Protein AF-A0A7V3BSP8-F1 (afdb_monomer_lite)

pLDDT: mean 84.61, std 11.8, range [42.38, 97.94]

Foldseek 3Di:
DDDPDDDDPVVVVVVCVVCPVVVVLVVLQVVQQVVLAVVLVVVLVCLQPLPPPQFDDPVCCVVVVDRRPHDPDDPQNVQFGWDDPDSNDIDTHRNDADPVRHDPVVQQVDPVHHDDQQDPVNQVVCVVVVHHDDPPGD

Secondary structure (DSSP, 8-state):
----PPPS-HHHHHHHHTTHHHHHHHHHHHHHHHHHHHHHHHHHHHHHH-TTPPPPPHHHHHHHS-SSSS--SHHHHHHEEEEEEETTEEEEEE----TT---HHHHHSSTT-------HHHHHHHHHTT----TT--

Radius of gyration: 26.65 Å; chains: 1; bounding box: 56×33×92 Å

Sequence (138 aa):
MASEGREGDWDKLKGIMEDFDQRLHRNAQKALRRGGEELASDIRSRILDGKGMKTLHGFTIAEKGSTKPLIDDGDLLASVGVRFIEELAVFVGVNRRAEDGTNIAAVHEREDGTRVPVTPQMRAFLHSRGFHLKPETT

Structure (mmCIF, N/CA/C/O backbone):
data_AF-A0A7V3BSP8-F1
#
_entry.id   AF-A0A7V3BSP8-F1
#
loop_
_atom_site.group_PDB
_atom_site.id
_atom_site.type_symbol
_atom_site.label_atom_id
_atom_site.label_alt_id
_atom_site.label_comp_id
_atom_site.label_asym_id
_atom_site.label_entity_id
_atom_site.label_seq_id
_atom_site.pdbx_PDB_ins_code
_atom_site.Cartn_x
_atom_site.Cartn_y
_atom_site.Cartn_z
_atom_site.occupancy
_atom_site.B_iso_or_equiv
_atom_site.auth_seq_id
_atom_site.auth_comp_id
_atom_site.auth_asym_id
_atom_site.auth_atom_id
_atom_site.pdbx_PDB_model_num
ATOM 1 N N . MET A 1 1 ? -16.957 -0.210 64.427 1.00 42.38 1 MET A N 1
ATOM 2 C CA . MET A 1 1 ? -15.933 -0.193 63.365 1.00 42.38 1 MET A CA 1
ATOM 3 C C . MET A 1 1 ? -16.641 0.233 62.097 1.00 42.38 1 MET A C 1
ATOM 5 O O . MET A 1 1 ? -17.288 -0.588 61.464 1.00 42.38 1 MET A O 1
ATOM 9 N N . ALA A 1 2 ? -16.673 1.543 61.849 1.00 44.69 2 ALA A N 1
ATOM 10 C CA . ALA A 1 2 ? -17.293 2.090 60.653 1.00 44.69 2 ALA A CA 1
ATOM 11 C C . ALA A 1 2 ? -16.425 1.670 59.468 1.00 44.69 2 ALA A C 1
ATOM 13 O O . ALA A 1 2 ? -15.243 2.002 59.426 1.00 44.69 2 ALA A O 1
ATOM 14 N N . SER A 1 3 ? -16.984 0.879 58.557 1.00 52.00 3 SER A N 1
ATOM 15 C CA . SER A 1 3 ? -16.401 0.722 57.234 1.00 52.00 3 SER A CA 1
ATOM 16 C C . SER A 1 3 ? -16.342 2.117 56.622 1.00 52.00 3 SER A C 1
ATOM 18 O O . SER A 1 3 ? -17.397 2.718 56.418 1.00 52.00 3 SER A O 1
ATOM 20 N N . GLU A 1 4 ? -15.138 2.637 56.393 1.00 53.44 4 GLU A N 1
ATOM 21 C CA . GLU A 1 4 ? -14.878 3.826 55.580 1.00 53.44 4 GLU A CA 1
ATOM 22 C C . GLU A 1 4 ? -15.438 3.565 54.173 1.00 53.44 4 GLU A C 1
ATOM 24 O O . GLU A 1 4 ? -14.777 3.039 53.277 1.00 53.44 4 GLU A O 1
ATOM 29 N N . GLY A 1 5 ? -16.741 3.798 54.031 1.00 58.19 5 GLY A N 1
ATOM 30 C CA . GLY A 1 5 ? -17.508 3.553 52.826 1.00 58.19 5 GLY A CA 1
ATOM 31 C C . GLY A 1 5 ? -17.194 4.659 51.843 1.00 58.19 5 GLY A C 1
ATOM 32 O O . GLY A 1 5 ? -17.431 5.828 52.126 1.00 58.19 5 GLY A O 1
ATOM 33 N N . ARG A 1 6 ? -16.618 4.288 50.703 1.00 64.25 6 ARG A N 1
ATOM 34 C CA . ARG A 1 6 ? -16.242 5.225 49.646 1.00 64.25 6 ARG A CA 1
ATOM 35 C C . ARG A 1 6 ? -17.467 6.044 49.211 1.00 64.25 6 ARG A C 1
ATOM 37 O O . ARG A 1 6 ? -18.422 5.481 48.674 1.00 64.25 6 ARG A O 1
ATOM 44 N N . GLU A 1 7 ? -17.422 7.355 49.424 1.00 77.94 7 GLU A N 1
ATOM 45 C CA . GLU A 1 7 ? -18.422 8.299 48.919 1.00 77.94 7 GLU A CA 1
ATOM 46 C C . GLU A 1 7 ? -18.389 8.311 47.378 1.00 77.94 7 GLU A C 1
ATOM 48 O O . GLU A 1 7 ? -17.320 8.418 46.774 1.00 77.94 7 GLU A O 1
ATOM 53 N N . GLY A 1 8 ? -19.546 8.146 46.726 1.00 74.31 8 GLY A N 1
ATOM 54 C CA . GLY A 1 8 ? -19.652 8.144 45.263 1.00 74.31 8 GLY A CA 1
ATOM 55 C C . GLY A 1 8 ? -20.978 7.592 44.729 1.00 74.31 8 GLY A C 1
ATOM 56 O O . GLY A 1 8 ? -21.615 6.752 45.360 1.00 74.31 8 GLY A O 1
ATOM 57 N N . ASP A 1 9 ? -21.388 8.061 43.546 1.00 86.69 9 ASP A N 1
ATOM 58 C CA . ASP A 1 9 ? -22.562 7.567 42.809 1.00 86.69 9 ASP A CA 1
ATOM 59 C C . ASP A 1 9 ? -22.184 6.311 41.997 1.00 86.69 9 ASP A C 1
ATOM 61 O O . ASP A 1 9 ? -21.900 6.352 40.794 1.00 86.69 9 ASP A O 1
ATOM 65 N N . TRP A 1 10 ? -22.069 5.185 42.707 1.00 85.75 10 TRP A N 1
ATOM 66 C CA . TRP A 1 10 ? -21.589 3.907 42.169 1.00 85.75 10 TRP A CA 1
ATOM 67 C C . TRP A 1 10 ? -22.539 3.285 41.139 1.00 85.75 10 TRP A C 1
ATOM 69 O O . TRP A 1 10 ? -22.073 2.603 40.225 1.00 85.75 10 TRP A O 1
ATOM 79 N N . ASP A 1 11 ? -23.840 3.563 41.233 1.00 87.12 11 ASP A N 1
ATOM 80 C CA . ASP A 1 11 ? -24.837 3.098 40.264 1.00 87.12 11 ASP A CA 1
ATOM 81 C C . ASP A 1 11 ? -24.667 3.805 38.918 1.00 87.12 11 ASP A C 1
ATOM 83 O O . ASP A 1 11 ? -24.683 3.163 37.864 1.00 87.12 11 ASP A O 1
ATOM 87 N N . LYS A 1 12 ? -24.387 5.113 38.939 1.00 86.19 12 LYS A N 1
ATOM 88 C CA . LYS A 1 12 ? -24.026 5.860 37.733 1.00 86.19 12 LYS A CA 1
ATOM 89 C C . LYS A 1 12 ? -22.730 5.349 37.111 1.00 86.19 12 LYS A C 1
ATOM 91 O O . LYS A 1 12 ? -22.670 5.188 35.893 1.00 86.19 12 LYS A O 1
ATOM 96 N N . LEU A 1 13 ? -21.699 5.075 37.917 1.00 87.12 13 LEU A N 1
ATOM 97 C CA . LEU A 1 13 ? -20.451 4.496 37.409 1.00 87.12 13 LEU A CA 1
ATOM 98 C C . LEU A 1 13 ? -20.704 3.132 36.760 1.00 87.12 13 LEU A C 1
ATOM 100 O O . LEU A 1 13 ? -20.213 2.886 35.662 1.00 87.12 13 LEU A O 1
ATOM 104 N N . LYS A 1 14 ? -21.500 2.273 37.403 1.00 88.19 14 LYS A N 1
ATOM 105 C CA . LYS A 1 14 ? -21.871 0.959 36.873 1.00 88.19 14 LYS A CA 1
ATOM 106 C C . LYS A 1 14 ? -22.609 1.081 35.541 1.00 88.19 14 LYS A C 1
ATOM 108 O O . LYS A 1 14 ? -22.229 0.394 34.603 1.00 88.19 14 LYS A O 1
ATOM 113 N N . GLY A 1 15 ? -23.571 1.998 35.422 1.00 89.31 15 GLY A N 1
ATOM 114 C CA . GLY A 1 15 ? -24.268 2.259 34.157 1.00 89.31 15 GLY A CA 1
ATOM 115 C C . GLY A 1 15 ? -23.358 2.834 33.064 1.00 89.31 15 GLY A C 1
ATOM 116 O O . GLY A 1 15 ? -23.497 2.501 31.892 1.00 89.31 15 GLY A O 1
ATOM 117 N N . ILE A 1 16 ? -22.371 3.665 33.421 1.00 86.31 16 ILE A N 1
ATOM 118 C CA . ILE A 1 16 ? -21.363 4.148 32.462 1.00 86.31 16 ILE A CA 1
ATOM 119 C C . ILE A 1 16 ? -20.419 3.022 32.036 1.00 86.31 16 ILE A C 1
ATOM 121 O O . ILE A 1 16 ? -19.977 3.025 30.890 1.00 86.31 16 ILE A O 1
ATOM 125 N N . MET A 1 17 ? -20.091 2.092 32.929 1.00 90.75 17 MET A N 1
ATOM 126 C CA . MET A 1 17 ? -19.186 0.966 32.672 1.00 90.75 17 MET A CA 1
ATOM 127 C C . MET A 1 17 ? -19.865 -0.231 32.016 1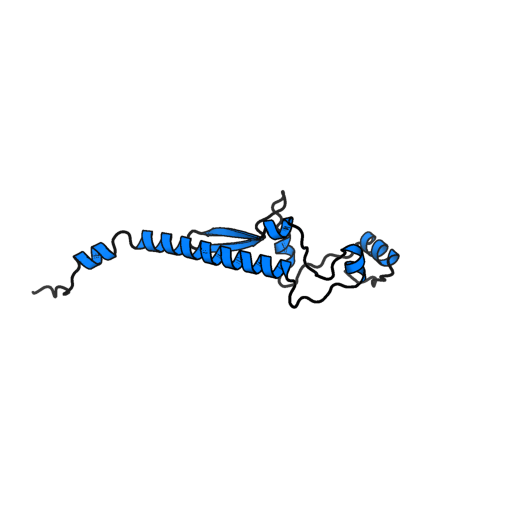.00 90.75 17 MET A C 1
ATOM 129 O O . MET A 1 17 ? -19.186 -1.052 31.402 1.00 90.75 17 MET A O 1
ATOM 133 N N . GLU A 1 18 ? -21.192 -0.290 32.057 1.00 93.00 18 GLU A N 1
ATOM 134 C CA . GLU A 1 18 ? -21.978 -1.289 31.348 1.00 93.00 18 GLU A CA 1
ATOM 135 C C . GLU A 1 18 ? -21.645 -1.259 29.849 1.00 93.00 18 GLU A C 1
ATOM 137 O O . GLU A 1 18 ? -21.627 -0.204 29.204 1.00 93.00 18 GLU A O 1
ATOM 142 N N . ASP A 1 19 ? -21.263 -2.416 29.309 1.00 90.94 19 ASP A N 1
ATOM 143 C CA . ASP A 1 19 ? -20.819 -2.601 27.923 1.00 90.94 19 ASP A CA 1
ATOM 144 C C . ASP A 1 19 ? -19.730 -1.616 27.449 1.00 90.94 19 ASP A C 1
ATOM 146 O O . ASP A 1 19 ? -19.609 -1.333 26.250 1.00 90.94 19 ASP A O 1
ATOM 150 N N . PHE A 1 20 ? -18.941 -1.041 28.365 1.00 92.38 20 PHE A N 1
ATOM 151 C CA . PHE A 1 20 ? -17.883 -0.095 28.007 1.00 92.38 20 PHE A CA 1
ATOM 152 C C . PHE A 1 20 ? -16.868 -0.734 27.060 1.00 92.38 20 PHE A C 1
ATOM 154 O O . PHE A 1 20 ? -16.598 -0.167 26.002 1.00 92.38 20 PHE A O 1
ATOM 161 N N . ASP A 1 21 ? -16.410 -1.948 27.368 1.00 91.62 21 ASP A N 1
ATOM 162 C CA . ASP A 1 21 ? -15.463 -2.685 26.528 1.00 91.62 21 ASP A CA 1
ATOM 163 C C . ASP A 1 21 ? -16.030 -2.916 25.121 1.00 91.62 21 ASP A C 1
ATOM 165 O O . ASP A 1 21 ? -15.399 -2.590 24.118 1.00 91.62 21 ASP A O 1
ATOM 169 N N . GLN A 1 22 ? -17.285 -3.355 25.009 1.00 93.00 22 GLN A N 1
ATOM 170 C CA . GLN A 1 22 ? -17.924 -3.570 23.706 1.00 93.00 22 GLN A CA 1
ATOM 171 C C . GLN A 1 22 ? -18.055 -2.271 22.897 1.00 93.00 22 GLN A C 1
ATOM 173 O O . GLN A 1 22 ? -17.964 -2.279 21.665 1.00 93.00 22 GLN A O 1
ATOM 178 N N . ARG A 1 23 ? -18.305 -1.135 23.563 1.00 94.38 23 ARG A N 1
ATOM 179 C CA . ARG A 1 23 ? -18.345 0.183 22.912 1.00 94.38 23 ARG A CA 1
ATOM 180 C C . ARG A 1 23 ? -16.953 0.629 22.484 1.00 94.38 23 ARG A C 1
ATOM 182 O O . ARG A 1 23 ? -16.813 1.136 21.370 1.00 94.38 23 ARG A O 1
ATOM 189 N N . LEU A 1 24 ? -15.946 0.420 23.328 1.00 93.69 24 LEU A N 1
ATOM 190 C CA . LEU A 1 24 ? -14.555 0.747 23.046 1.00 93.69 24 LEU A CA 1
ATOM 191 C C . LEU A 1 24 ? -14.063 -0.015 21.814 1.00 93.69 24 LEU A C 1
ATOM 193 O O . LEU A 1 24 ? -13.659 0.616 20.840 1.00 93.69 24 LEU A O 1
ATOM 197 N N . HIS A 1 25 ? -14.195 -1.340 21.810 1.00 95.19 25 HIS A N 1
ATOM 198 C CA . HIS A 1 25 ? -13.769 -2.202 20.706 1.00 95.19 25 HIS A CA 1
ATOM 199 C C . HIS A 1 25 ? -14.470 -1.836 19.390 1.00 95.19 25 HIS A C 1
ATOM 201 O O . HIS A 1 25 ? -13.828 -1.629 18.360 1.00 95.19 25 HIS A O 1
ATOM 207 N N . ARG A 1 26 ? -15.791 -1.626 19.428 1.00 94.94 26 ARG A N 1
ATOM 208 C CA . ARG A 1 26 ? -16.576 -1.214 18.254 1.00 94.94 26 ARG A CA 1
ATOM 209 C C . ARG A 1 26 ? -16.142 0.140 17.697 1.00 94.94 26 ARG A C 1
ATOM 211 O O . ARG A 1 26 ? -16.099 0.328 16.480 1.00 94.94 26 ARG A O 1
ATOM 218 N N . ASN A 1 27 ? -15.871 1.110 18.566 1.00 96.62 27 ASN A N 1
ATOM 219 C CA . ASN A 1 27 ? -15.428 2.434 18.140 1.00 96.62 27 ASN A CA 1
ATOM 220 C C . ASN A 1 27 ? -13.992 2.400 17.616 1.00 96.62 27 ASN A C 1
ATOM 222 O O . ASN A 1 27 ? -13.712 3.038 16.602 1.00 96.62 27 ASN A O 1
ATOM 226 N N . ALA A 1 28 ? -13.120 1.609 18.239 1.00 96.62 28 ALA A N 1
ATOM 227 C CA . ALA A 1 28 ? -11.758 1.399 17.778 1.00 96.62 28 ALA A CA 1
ATOM 228 C C . ALA A 1 28 ? -11.737 0.756 16.382 1.00 96.62 28 ALA A C 1
ATOM 230 O O . ALA A 1 28 ? -11.095 1.290 15.484 1.00 96.62 28 ALA A O 1
ATOM 231 N N . GLN A 1 29 ? -12.533 -0.288 16.134 1.00 96.81 29 GLN A N 1
ATOM 232 C CA . GLN A 1 29 ? -12.674 -0.886 14.799 1.00 96.81 29 GLN A CA 1
ATOM 233 C C . GLN A 1 29 ? -13.162 0.118 13.745 1.00 96.81 29 GLN A C 1
ATOM 235 O O . GLN A 1 29 ? -12.636 0.167 12.631 1.00 96.81 29 GLN A O 1
ATOM 240 N N . LYS A 1 30 ? -14.149 0.959 14.084 1.00 96.88 30 LYS A N 1
ATOM 241 C CA . LYS A 1 30 ? -14.628 2.023 13.184 1.00 96.88 30 LYS A CA 1
ATOM 242 C C . LYS A 1 30 ? -13.530 3.039 12.871 1.00 96.88 30 LYS A C 1
ATOM 244 O O . LYS A 1 30 ? -13.405 3.443 11.716 1.00 96.88 30 LYS A O 1
ATOM 249 N N . ALA A 1 31 ? -12.769 3.456 13.882 1.00 97.44 31 ALA A N 1
ATOM 250 C CA . ALA A 1 31 ? -11.667 4.397 13.722 1.00 97.44 31 ALA A CA 1
ATOM 251 C C . ALA A 1 31 ? -10.547 3.798 12.862 1.00 97.44 31 ALA A C 1
ATOM 253 O O . ALA A 1 31 ? -10.124 4.428 11.898 1.00 97.44 31 ALA A O 1
ATOM 254 N N . LEU A 1 32 ? -10.150 2.553 13.140 1.00 97.75 32 LEU A N 1
ATOM 255 C CA . LEU A 1 32 ? -9.136 1.823 12.378 1.00 97.75 32 LEU A CA 1
ATOM 256 C C . LEU A 1 32 ? -9.529 1.655 10.915 1.00 97.75 32 LEU A C 1
ATOM 258 O O . LEU A 1 32 ? -8.703 1.880 10.036 1.00 97.75 32 LEU A O 1
ATOM 262 N N . ARG A 1 33 ? -10.792 1.316 10.631 1.00 96.88 33 ARG A N 1
ATOM 263 C CA . ARG A 1 33 ? -11.258 1.206 9.246 1.00 96.88 33 ARG A CA 1
ATOM 264 C C . ARG A 1 33 ? -11.158 2.541 8.510 1.00 96.88 33 ARG A C 1
ATOM 266 O O . ARG A 1 33 ? -10.638 2.571 7.403 1.00 96.88 33 ARG A O 1
ATOM 273 N N . ARG A 1 34 ? -11.607 3.634 9.135 1.00 97.69 34 ARG A N 1
ATOM 274 C CA . ARG A 1 34 ? -11.545 4.980 8.540 1.00 97.69 34 ARG A CA 1
ATOM 275 C C . ARG A 1 34 ? -10.108 5.428 8.287 1.00 97.69 34 ARG A C 1
ATOM 277 O O . ARG A 1 34 ? -9.793 5.813 7.169 1.00 97.69 34 ARG A O 1
ATOM 284 N N . GLY A 1 35 ? -9.242 5.321 9.295 1.00 97.94 35 GLY A N 1
ATOM 285 C CA . GLY A 1 35 ? -7.829 5.679 9.153 1.00 97.94 35 GLY A CA 1
ATOM 286 C C . GLY A 1 35 ? -7.116 4.798 8.126 1.00 97.94 35 GLY A C 1
ATOM 287 O O . GLY A 1 35 ? -6.318 5.285 7.333 1.00 97.94 35 GLY A O 1
ATOM 288 N N . GLY A 1 36 ? -7.456 3.509 8.071 1.00 97.31 36 GLY A N 1
ATOM 289 C CA . GLY A 1 36 ? -6.945 2.614 7.042 1.00 97.31 36 GLY A CA 1
ATOM 290 C C . GLY A 1 36 ? -7.378 3.021 5.633 1.00 97.31 36 GLY A C 1
ATOM 291 O O . GLY A 1 36 ? -6.566 2.993 4.712 1.00 97.31 36 GLY A O 1
ATOM 292 N N . GLU A 1 37 ? -8.646 3.396 5.445 1.00 97.19 37 GLU A N 1
ATOM 293 C CA . GLU A 1 37 ? -9.182 3.823 4.145 1.00 97.19 37 GLU A CA 1
ATOM 294 C C . GLU A 1 37 ? -8.523 5.120 3.660 1.00 97.19 37 GLU A C 1
ATOM 296 O O . GLU A 1 37 ? -8.192 5.227 2.475 1.00 97.19 37 GLU A O 1
ATOM 301 N N . GLU A 1 38 ? -8.279 6.061 4.575 1.00 97.69 38 GLU A N 1
ATOM 302 C CA . GLU A 1 38 ? -7.544 7.303 4.319 1.00 97.69 38 GLU A CA 1
ATOM 303 C C . GLU A 1 38 ? -6.104 7.010 3.881 1.00 97.69 38 GLU A C 1
ATOM 305 O O . GLU A 1 38 ? -5.704 7.400 2.785 1.00 97.69 38 GLU A O 1
ATOM 310 N N . LEU A 1 39 ? -5.370 6.193 4.642 1.00 96.56 39 LEU A N 1
ATOM 311 C CA . LEU A 1 39 ? -4.009 5.780 4.285 1.00 96.56 39 LEU A CA 1
ATOM 312 C C . LEU A 1 39 ? -3.950 5.037 2.942 1.00 96.56 39 LEU A C 1
ATOM 314 O O . LEU A 1 39 ? -3.049 5.263 2.135 1.00 96.56 39 LEU A O 1
ATOM 318 N N . ALA A 1 40 ? -4.920 4.165 2.657 1.00 95.00 40 ALA A N 1
ATOM 319 C CA . ALA A 1 40 ? -4.998 3.484 1.368 1.00 95.00 40 ALA A CA 1
ATOM 320 C C . ALA A 1 40 ? -5.227 4.485 0.222 1.00 95.00 40 ALA A C 1
ATOM 322 O O . ALA A 1 40 ? -4.696 4.307 -0.877 1.00 95.00 40 ALA A O 1
ATOM 323 N N . SER A 1 41 ? -6.013 5.536 0.469 1.00 94.69 41 SER A N 1
ATOM 324 C CA . SER A 1 41 ? -6.232 6.624 -0.484 1.00 94.69 41 SER A CA 1
ATOM 325 C C . SER A 1 41 ? -4.960 7.428 -0.733 1.00 94.69 41 SER A C 1
ATOM 327 O O . SER A 1 41 ? -4.643 7.710 -1.890 1.00 94.69 41 SER A O 1
ATOM 329 N N . ASP A 1 42 ? -4.196 7.728 0.313 1.00 93.62 42 ASP A N 1
ATOM 330 C CA . ASP A 1 42 ? -2.919 8.431 0.197 1.00 93.62 42 ASP A CA 1
ATOM 331 C C . ASP A 1 42 ? -1.905 7.627 -0.618 1.00 93.62 42 ASP A C 1
ATOM 333 O O . ASP A 1 42 ? -1.278 8.168 -1.531 1.00 93.62 42 ASP A O 1
ATOM 337 N N . ILE A 1 43 ? -1.798 6.316 -0.370 1.00 90.81 43 ILE A N 1
ATOM 338 C CA . ILE A 1 43 ? -0.931 5.425 -1.155 1.00 90.81 43 ILE A CA 1
ATOM 339 C C . ILE A 1 43 ? -1.329 5.461 -2.635 1.00 90.81 43 ILE A C 1
ATOM 341 O O . ILE A 1 43 ? -0.475 5.661 -3.500 1.00 90.81 43 ILE A O 1
ATOM 345 N N . ARG A 1 44 ? -2.623 5.306 -2.949 1.00 90.25 44 ARG A N 1
ATOM 346 C CA . ARG A 1 44 ? -3.105 5.364 -4.340 1.00 90.25 44 ARG A CA 1
ATOM 347 C C . ARG A 1 44 ? -2.825 6.723 -4.978 1.00 90.25 44 ARG A C 1
ATOM 349 O O . ARG A 1 44 ? -2.346 6.775 -6.107 1.00 90.25 44 ARG A O 1
ATOM 356 N N . SER A 1 45 ? -3.055 7.809 -4.247 1.00 90.75 45 SER A N 1
ATOM 357 C CA . SER A 1 45 ? -2.801 9.173 -4.725 1.00 90.75 45 SER A CA 1
ATOM 358 C C . SER A 1 45 ? -1.322 9.381 -5.038 1.00 90.75 45 SER A C 1
ATOM 360 O O . SER A 1 45 ? -0.981 9.926 -6.084 1.00 90.75 45 SER A O 1
ATOM 362 N N . ARG A 1 46 ? -0.435 8.846 -4.195 1.00 88.31 46 ARG A N 1
ATOM 363 C CA . ARG A 1 46 ? 1.015 8.882 -4.390 1.00 88.31 46 ARG A CA 1
ATOM 364 C C . ARG A 1 46 ? 1.481 8.102 -5.618 1.00 88.31 46 ARG A C 1
ATOM 366 O O . ARG A 1 46 ? 2.379 8.543 -6.335 1.00 88.31 46 ARG A O 1
ATOM 373 N N . ILE A 1 47 ? 0.883 6.934 -5.857 1.00 86.69 47 ILE A N 1
ATOM 374 C CA . ILE A 1 47 ? 1.139 6.125 -7.056 1.00 86.69 47 ILE A CA 1
ATOM 375 C C . ILE A 1 47 ? 0.720 6.908 -8.307 1.00 86.69 47 ILE A C 1
ATOM 377 O O . ILE A 1 47 ? 1.462 6.955 -9.290 1.00 86.69 47 ILE A O 1
ATOM 381 N N . LEU A 1 48 ? -0.441 7.565 -8.261 1.00 86.81 48 LEU A N 1
ATOM 382 C CA . LEU A 1 48 ? -0.982 8.350 -9.370 1.00 86.81 48 LEU A CA 1
ATOM 383 C C . LEU A 1 48 ? -0.189 9.639 -9.631 1.00 86.81 48 LEU A C 1
ATOM 385 O O . LEU A 1 48 ? 0.092 9.942 -10.789 1.00 86.81 48 LEU A O 1
ATOM 389 N N . ASP A 1 49 ? 0.226 10.365 -8.593 1.00 86.56 49 ASP A N 1
ATOM 390 C CA . ASP A 1 49 ? 0.906 11.654 -8.750 1.00 86.56 49 ASP A CA 1
ATOM 391 C C . ASP A 1 49 ? 2.400 11.536 -9.090 1.00 86.56 49 ASP A C 1
ATOM 393 O O . ASP A 1 49 ? 2.950 12.409 -9.762 1.00 86.56 49 ASP A O 1
ATOM 397 N N . GLY A 1 50 ? 3.080 10.474 -8.638 1.00 83.50 50 GLY A N 1
ATOM 398 C CA . GLY A 1 50 ? 4.524 10.295 -8.822 1.00 83.50 50 GLY A CA 1
ATOM 399 C C . GLY A 1 50 ? 5.401 11.425 -8.259 1.00 83.50 50 GLY A C 1
ATOM 400 O O . GLY A 1 50 ? 6.588 11.491 -8.575 1.00 83.50 50 GLY A O 1
ATOM 401 N N . LYS A 1 51 ? 4.863 12.318 -7.417 1.00 84.56 51 LYS A N 1
ATOM 402 C CA . LYS A 1 51 ? 5.538 13.513 -6.874 1.00 84.56 51 LYS A CA 1
ATOM 403 C C . LYS A 1 51 ? 6.926 13.179 -6.309 1.00 84.56 51 LYS A C 1
ATOM 405 O O . LYS A 1 51 ? 7.097 12.162 -5.666 1.00 84.56 51 LYS A O 1
ATOM 410 N N . GLY A 1 52 ? 7.968 13.970 -6.530 1.00 85.19 52 GLY A N 1
ATOM 411 C CA . GLY A 1 52 ? 9.291 13.701 -5.928 1.00 85.19 52 GLY A CA 1
ATOM 412 C C . GLY A 1 52 ? 9.985 12.384 -6.336 1.00 85.19 52 GLY A C 1
ATOM 413 O O . GLY A 1 52 ? 11.039 12.073 -5.785 1.00 85.19 52 GLY A O 1
ATOM 414 N N . MET A 1 53 ? 9.440 11.614 -7.284 1.00 86.12 53 MET A N 1
ATOM 415 C CA . MET A 1 53 ? 10.155 10.492 -7.890 1.00 86.12 53 MET A CA 1
ATOM 416 C C . MET A 1 53 ? 11.089 11.006 -8.983 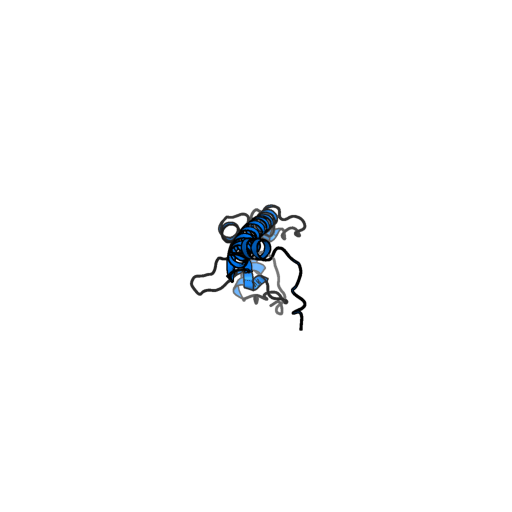1.00 86.12 53 MET A C 1
ATOM 418 O O . MET A 1 53 ? 10.753 11.935 -9.717 1.00 86.12 53 MET A O 1
ATOM 422 N N . LYS A 1 54 ? 12.267 10.389 -9.110 1.00 90.00 54 LYS A N 1
ATOM 423 C CA . LYS A 1 54 ? 13.161 10.681 -10.232 1.00 90.00 54 LYS A CA 1
ATOM 424 C C . LYS A 1 54 ? 12.540 10.159 -11.521 1.00 90.00 54 LYS A C 1
ATOM 426 O O . LYS A 1 54 ? 12.023 9.045 -11.555 1.00 90.00 54 LYS A O 1
ATOM 431 N N . THR A 1 55 ? 12.633 10.961 -12.571 1.00 89.81 55 THR A N 1
ATOM 432 C CA . THR A 1 55 ? 12.203 10.581 -13.915 1.00 89.81 55 THR A CA 1
ATOM 433 C C . THR A 1 55 ? 12.903 9.304 -14.373 1.00 89.81 55 THR A C 1
ATOM 435 O O . THR A 1 55 ? 14.081 9.084 -14.074 1.00 89.81 55 THR A O 1
ATOM 438 N N . LEU A 1 56 ? 12.171 8.469 -15.110 1.00 89.88 56 LEU A N 1
ATOM 439 C CA . LEU A 1 56 ? 12.723 7.272 -15.735 1.00 89.88 56 LEU A CA 1
ATOM 440 C C . LEU A 1 56 ? 13.828 7.607 -16.748 1.00 89.88 56 LEU A C 1
ATOM 442 O O . LEU A 1 56 ? 13.869 8.686 -17.336 1.00 89.88 56 LEU A O 1
ATOM 446 N N . HIS A 1 57 ? 14.723 6.649 -16.985 1.00 89.69 57 HIS A N 1
ATOM 447 C CA . HIS A 1 57 ? 15.704 6.764 -18.060 1.00 89.69 57 HIS A CA 1
ATOM 448 C C . HIS A 1 57 ? 14.998 6.804 -19.428 1.00 89.69 57 HIS A C 1
ATOM 450 O O . HIS A 1 57 ? 14.003 6.107 -19.625 1.00 89.69 57 HIS A O 1
ATOM 456 N N . GLY A 1 58 ? 15.534 7.561 -20.395 1.00 92.44 58 GLY 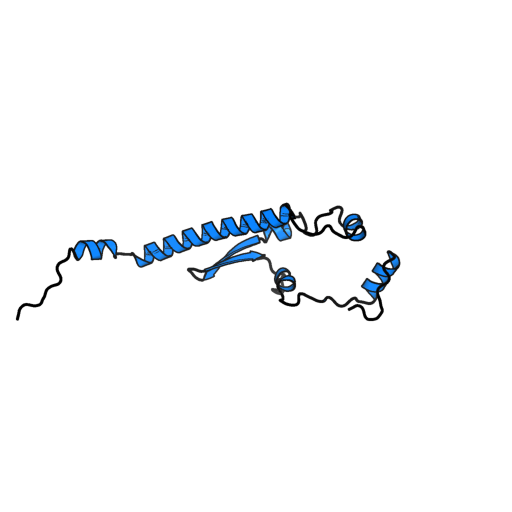A N 1
ATOM 457 C CA . GLY A 1 58 ? 14.900 7.777 -21.706 1.00 92.44 58 GLY A CA 1
ATOM 458 C C . GLY A 1 58 ? 14.529 6.489 -22.452 1.00 92.44 58 GLY A C 1
ATOM 459 O O . GLY A 1 58 ? 13.472 6.420 -23.066 1.00 92.44 58 GLY A O 1
ATOM 460 N N . PHE A 1 59 ? 15.341 5.437 -22.319 1.00 90.31 59 PHE A N 1
ATOM 461 C CA . PHE A 1 59 ? 15.016 4.106 -22.851 1.00 90.31 59 PHE A CA 1
ATOM 462 C C . PHE A 1 59 ? 13.737 3.517 -22.249 1.00 90.31 59 PHE A C 1
ATOM 464 O O . PHE A 1 59 ? 12.860 3.070 -22.978 1.00 90.31 59 PHE A O 1
ATOM 471 N N . THR A 1 60 ? 13.602 3.550 -20.923 1.00 88.69 60 THR A N 1
ATOM 472 C CA . THR A 1 60 ? 12.403 3.047 -20.248 1.00 88.69 60 THR A CA 1
ATOM 473 C C . THR A 1 60 ? 11.187 3.889 -20.608 1.00 88.69 60 THR A C 1
ATOM 475 O O . THR A 1 60 ? 10.110 3.337 -20.774 1.00 88.69 60 THR A O 1
ATOM 478 N N . ILE A 1 61 ? 11.354 5.203 -20.774 1.00 91.50 61 ILE A N 1
ATOM 479 C CA . ILE A 1 61 ? 10.272 6.092 -21.216 1.00 91.50 61 ILE A CA 1
ATOM 480 C C . ILE A 1 61 ? 9.800 5.713 -22.618 1.00 91.50 61 ILE A C 1
ATOM 482 O O . ILE A 1 61 ? 8.597 5.651 -22.842 1.00 91.50 61 ILE A O 1
ATOM 486 N N . ALA A 1 62 ? 10.722 5.438 -23.542 1.00 90.81 62 ALA A N 1
ATOM 487 C CA . ALA A 1 62 ? 10.381 5.051 -24.908 1.00 90.81 62 ALA A CA 1
ATOM 488 C C . ALA A 1 62 ? 9.593 3.730 -24.962 1.00 90.81 62 ALA A C 1
ATOM 490 O O . ALA A 1 62 ? 8.629 3.636 -25.713 1.00 90.81 62 ALA A O 1
ATOM 491 N N . GLU A 1 63 ? 9.959 2.741 -24.139 1.00 87.88 63 GLU A N 1
ATOM 492 C CA . GLU A 1 63 ? 9.244 1.457 -24.075 1.00 87.88 63 GLU A CA 1
ATOM 493 C C . GLU A 1 63 ? 7.915 1.561 -23.311 1.00 87.88 63 GLU A C 1
ATOM 495 O O . GLU A 1 63 ? 6.913 0.978 -23.714 1.00 87.88 63 GLU A O 1
ATOM 500 N N . LYS A 1 64 ? 7.900 2.291 -22.189 1.00 85.62 64 LYS A N 1
ATOM 501 C CA . LYS A 1 64 ? 6.740 2.398 -21.290 1.00 85.62 64 LYS A CA 1
ATOM 502 C C . LYS A 1 64 ? 5.701 3.409 -21.782 1.00 85.62 64 LYS A C 1
ATOM 504 O O . LYS A 1 64 ? 4.535 3.306 -21.424 1.00 85.62 64 LYS A O 1
ATOM 509 N N . GLY A 1 65 ? 6.126 4.435 -22.516 1.00 88.31 65 GLY A N 1
ATOM 510 C CA . GLY A 1 65 ? 5.292 5.579 -22.893 1.00 88.31 65 GLY A CA 1
ATOM 511 C C . GLY A 1 65 ? 5.006 6.565 -21.752 1.00 88.31 65 GLY A C 1
ATOM 512 O O . GLY A 1 65 ? 4.179 7.457 -21.913 1.00 88.31 65 GLY A O 1
ATOM 513 N N . SER A 1 66 ? 5.674 6.437 -20.598 1.00 87.12 66 SER A N 1
ATOM 514 C CA . SER A 1 66 ? 5.470 7.304 -19.428 1.00 87.12 66 SER A CA 1
ATOM 515 C C . SER A 1 66 ? 6.796 7.669 -18.765 1.00 87.12 66 SER A C 1
ATOM 517 O O . SER A 1 66 ? 7.705 6.848 -18.654 1.00 87.12 66 SER A O 1
ATOM 519 N N . THR A 1 67 ? 6.899 8.917 -18.303 1.00 88.81 67 THR A N 1
ATOM 520 C CA . THR A 1 67 ? 8.055 9.451 -17.562 1.00 88.81 67 THR A CA 1
ATOM 521 C C . THR A 1 67 ? 8.060 9.038 -16.092 1.00 88.81 67 THR A C 1
ATOM 523 O O . THR A 1 67 ? 9.112 9.067 -15.444 1.00 88.81 67 THR A O 1
ATOM 526 N N . LYS A 1 68 ? 6.897 8.641 -15.565 1.00 86.00 68 LYS A N 1
ATOM 527 C CA . LYS A 1 68 ? 6.708 8.288 -14.161 1.00 86.00 68 LYS A CA 1
ATOM 528 C C . LYS A 1 68 ? 7.210 6.867 -13.894 1.00 86.00 68 LYS A C 1
ATOM 530 O O . LYS A 1 68 ? 6.879 5.971 -14.668 1.00 86.00 68 LYS A O 1
ATOM 535 N N . PRO A 1 69 ? 7.951 6.607 -12.801 1.00 81.88 69 PRO A N 1
ATOM 536 C CA . PRO A 1 69 ? 8.419 5.255 -12.487 1.00 81.88 69 PRO A CA 1
ATOM 537 C C . PRO A 1 69 ? 7.298 4.249 -12.229 1.00 81.88 69 PRO A C 1
ATOM 539 O O . PRO A 1 69 ? 7.319 3.151 -12.785 1.00 81.88 69 PRO A O 1
ATOM 542 N N . LEU A 1 70 ? 6.287 4.635 -11.453 1.00 78.94 70 LEU A N 1
ATOM 543 C CA . LEU A 1 70 ? 5.170 3.756 -11.116 1.00 78.94 70 LEU A CA 1
ATOM 544 C C . LEU A 1 70 ? 4.162 3.621 -12.260 1.00 78.94 70 LEU A C 1
ATOM 546 O O . LEU A 1 70 ? 4.073 4.489 -13.128 1.00 78.94 70 LEU A O 1
ATOM 550 N N . ILE A 1 71 ? 3.494 2.469 -12.299 1.00 70.31 71 ILE A N 1
ATOM 551 C CA . ILE A 1 71 ? 2.488 2.104 -13.303 1.00 70.31 71 ILE A CA 1
ATOM 552 C C . ILE A 1 71 ? 1.158 2.782 -12.950 1.00 70.31 71 ILE A C 1
ATOM 554 O O . ILE A 1 71 ? 0.816 2.892 -11.772 1.00 70.31 71 ILE A O 1
ATOM 558 N N . ASP A 1 72 ? 0.431 3.216 -13.979 1.00 65.75 72 ASP A N 1
ATOM 559 C CA . ASP A 1 72 ? -0.835 3.960 -13.857 1.00 65.75 72 ASP A CA 1
ATOM 560 C C . ASP A 1 72 ? -2.056 3.034 -13.902 1.00 65.75 72 ASP A C 1
ATOM 562 O O . ASP A 1 72 ? -3.173 3.455 -13.608 1.00 65.75 72 ASP A O 1
ATOM 566 N N . ASP A 1 73 ? -1.827 1.764 -14.241 1.00 63.25 73 ASP A N 1
ATOM 567 C CA . ASP A 1 73 ? -2.861 0.799 -14.583 1.00 63.25 73 ASP A CA 1
ATOM 568 C C . ASP A 1 73 ? -3.263 -0.118 -13.424 1.00 63.25 73 ASP A C 1
ATOM 570 O O . ASP A 1 73 ? -2.498 -0.448 -12.510 1.00 63.25 73 ASP A O 1
ATOM 574 N N . GLY A 1 74 ? -4.532 -0.518 -13.503 1.00 67.38 74 GLY A N 1
ATOM 575 C CA . GLY A 1 74 ? -5.411 -0.788 -12.372 1.00 67.38 74 GLY A CA 1
ATOM 576 C C . GLY A 1 74 ? -5.048 -1.941 -11.447 1.00 67.38 74 GLY A C 1
ATOM 577 O O . GLY A 1 74 ? -5.568 -1.9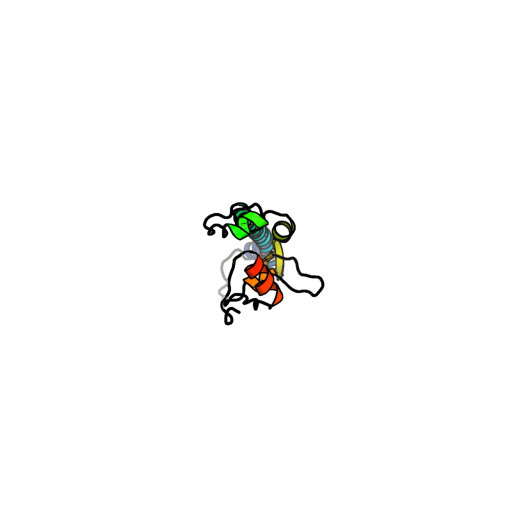62 -10.341 1.00 67.38 74 GLY A O 1
ATOM 578 N N . ASP A 1 75 ? -4.166 -2.867 -11.816 1.00 77.06 75 ASP A N 1
ATOM 579 C CA . ASP A 1 75 ? -3.944 -4.069 -10.999 1.00 77.06 75 ASP A CA 1
ATOM 580 C C . ASP A 1 75 ? -3.213 -3.758 -9.681 1.00 77.06 75 ASP A C 1
ATOM 582 O O . ASP A 1 75 ? -3.617 -4.238 -8.617 1.00 77.06 75 ASP A O 1
ATOM 586 N N . LEU A 1 76 ? -2.190 -2.891 -9.716 1.00 79.75 76 LEU A N 1
ATOM 587 C CA . LEU A 1 76 ? -1.512 -2.428 -8.500 1.00 79.75 76 LEU A CA 1
ATOM 588 C C . LEU A 1 76 ? -2.430 -1.507 -7.690 1.00 79.75 76 LEU A C 1
ATOM 590 O O . LEU A 1 76 ? -2.607 -1.719 -6.493 1.00 79.75 76 LEU A O 1
ATOM 594 N N . LEU A 1 77 ? -3.051 -0.517 -8.332 1.00 84.50 77 LEU A N 1
ATOM 595 C CA . LEU A 1 77 ? -3.935 0.441 -7.659 1.00 84.50 77 LEU A CA 1
ATOM 596 C C . LEU A 1 77 ? -5.136 -0.242 -6.990 1.00 84.50 77 LEU A C 1
ATOM 598 O O . LEU A 1 77 ? -5.459 0.089 -5.849 1.00 84.50 77 LEU A O 1
ATOM 602 N N . ALA A 1 78 ? -5.755 -1.221 -7.655 1.00 84.75 78 ALA A N 1
ATOM 603 C CA . ALA A 1 78 ? -6.871 -2.001 -7.117 1.00 84.75 78 ALA A CA 1
ATOM 604 C C . ALA A 1 78 ? -6.439 -2.955 -5.998 1.00 84.75 78 ALA A C 1
ATOM 606 O O . ALA A 1 78 ? -7.247 -3.309 -5.143 1.00 84.75 78 ALA A O 1
ATOM 607 N N . SER A 1 79 ? -5.167 -3.363 -5.973 1.00 87.25 79 SER A N 1
ATOM 608 C CA . SER A 1 79 ? -4.639 -4.204 -4.898 1.00 87.25 79 SER A CA 1
ATOM 609 C C . SER A 1 79 ? -4.404 -3.450 -3.584 1.00 87.25 79 SER A C 1
ATOM 611 O O . SER A 1 79 ? -4.308 -4.090 -2.533 1.00 87.25 79 SER A O 1
ATOM 613 N N . VAL A 1 80 ? -4.319 -2.112 -3.620 1.00 90.50 80 VAL A N 1
ATOM 614 C CA . VAL A 1 80 ? -4.113 -1.283 -2.426 1.00 90.50 80 VAL A CA 1
ATOM 615 C C . VAL A 1 80 ? -5.412 -1.171 -1.635 1.00 90.50 80 VAL A C 1
ATOM 617 O O . VAL A 1 80 ? -6.379 -0.550 -2.082 1.00 90.50 80 VAL A O 1
ATOM 620 N N . GLY A 1 81 ? -5.420 -1.714 -0.420 1.00 93.00 81 GLY A N 1
ATOM 621 C CA . GLY A 1 81 ? -6.599 -1.696 0.440 1.00 93.00 81 GLY A CA 1
ATOM 622 C C . GLY A 1 81 ? -6.292 -1.952 1.909 1.00 93.00 81 GLY A C 1
ATOM 623 O O . GLY A 1 81 ? -5.134 -2.043 2.317 1.00 93.00 81 GLY A O 1
ATOM 624 N N . VAL A 1 82 ? -7.360 -2.095 2.689 1.00 95.38 82 VAL A N 1
ATOM 625 C CA . VAL A 1 82 ? -7.318 -2.262 4.144 1.00 95.38 82 VAL A CA 1
ATOM 626 C C . VAL A 1 82 ? -7.760 -3.669 4.507 1.00 95.38 82 VAL A C 1
ATOM 628 O O . VAL A 1 82 ? -8.775 -4.151 4.003 1.00 95.38 82 VAL A O 1
ATOM 631 N N . ARG A 1 83 ? -7.036 -4.315 5.419 1.00 93.50 83 ARG A N 1
ATOM 632 C CA . ARG A 1 83 ? -7.401 -5.632 5.944 1.00 93.50 83 ARG A CA 1
ATOM 633 C C . ARG A 1 83 ? -7.125 -5.700 7.437 1.00 93.50 83 ARG A C 1
ATOM 635 O O . ARG A 1 83 ? -6.015 -5.406 7.866 1.00 93.50 83 ARG A O 1
ATOM 642 N N . PHE A 1 84 ? -8.104 -6.136 8.223 1.00 94.12 84 PHE A N 1
ATOM 643 C CA . PHE A 1 84 ? -7.873 -6.456 9.631 1.00 94.12 84 PHE A CA 1
ATOM 644 C C . PHE A 1 84 ? -6.953 -7.675 9.733 1.00 94.12 84 PHE A C 1
ATOM 646 O O . PHE A 1 84 ? -7.185 -8.698 9.083 1.00 94.12 84 PHE A O 1
ATOM 653 N N . ILE A 1 85 ? -5.884 -7.534 10.510 1.00 94.06 85 ILE A N 1
ATOM 654 C CA . ILE A 1 85 ? -4.963 -8.628 10.845 1.00 94.06 85 ILE A CA 1
ATOM 655 C C . ILE A 1 85 ? -5.222 -9.143 12.260 1.00 94.06 85 ILE A C 1
ATOM 657 O O . ILE A 1 85 ? -5.041 -10.326 12.516 1.00 94.06 85 ILE A O 1
ATOM 661 N N . GLU A 1 86 ? -5.734 -8.272 13.126 1.00 93.69 86 GLU A N 1
ATOM 662 C CA . GLU A 1 86 ? -6.250 -8.578 14.455 1.00 93.69 86 GLU A CA 1
ATOM 663 C C . GLU A 1 86 ? -7.481 -7.701 14.706 1.00 93.69 86 GLU A C 1
ATOM 665 O O . GLU A 1 86 ? -7.814 -6.840 13.891 1.00 93.69 86 GLU A O 1
ATOM 670 N N . GLU A 1 87 ? -8.161 -7.879 15.838 1.00 90.88 87 GLU A N 1
ATOM 671 C CA . GLU A 1 87 ? -9.369 -7.111 16.160 1.00 90.88 87 GLU A CA 1
ATOM 672 C C . GLU A 1 87 ? -9.126 -5.592 16.171 1.00 90.88 87 GLU A C 1
ATOM 674 O O . GLU A 1 87 ? -9.954 -4.821 15.679 1.00 90.88 87 GLU A O 1
ATOM 679 N N . LEU A 1 88 ? -7.977 -5.173 16.707 1.00 94.56 88 LEU A N 1
ATOM 680 C CA . LEU A 1 88 ? -7.585 -3.773 16.866 1.00 94.56 88 LEU A CA 1
ATOM 681 C C . LEU A 1 88 ? -6.337 -3.415 16.047 1.00 94.56 88 LEU A C 1
ATOM 683 O O . LEU A 1 88 ? -5.646 -2.447 16.358 1.00 94.56 88 LEU A O 1
ATOM 687 N N . ALA A 1 89 ? -6.065 -4.167 14.977 1.00 95.44 89 ALA A N 1
ATOM 688 C CA . ALA A 1 89 ? -4.956 -3.891 14.073 1.00 95.44 89 ALA A CA 1
ATOM 689 C C . ALA A 1 89 ? -5.357 -4.091 12.608 1.00 95.44 89 ALA A C 1
ATOM 691 O O . ALA A 1 89 ? -5.930 -5.116 12.223 1.00 95.44 89 ALA A O 1
ATOM 692 N N . VAL A 1 90 ? -5.007 -3.114 11.769 1.00 95.81 90 VAL A N 1
ATOM 693 C CA . VAL A 1 90 ? -5.229 -3.152 10.320 1.00 95.81 90 VAL A CA 1
ATOM 694 C C . VAL A 1 90 ? -3.907 -3.064 9.573 1.00 95.81 90 VAL A C 1
ATOM 696 O O . VAL A 1 90 ? -3.024 -2.288 9.923 1.00 95.81 90 VAL A O 1
ATOM 699 N N . PHE A 1 91 ? -3.795 -3.849 8.511 1.00 92.75 91 PHE A N 1
ATOM 700 C CA . PHE A 1 91 ? -2.789 -3.685 7.477 1.00 92.75 91 PHE A CA 1
ATOM 701 C C . PHE A 1 91 ? -3.345 -2.785 6.372 1.00 92.75 91 PHE A C 1
ATOM 703 O O . PHE A 1 91 ? -4.493 -2.955 5.947 1.00 92.75 91 PHE A O 1
ATOM 710 N N . VAL A 1 92 ? -2.515 -1.861 5.891 1.00 94.31 92 VAL A N 1
ATOM 711 C CA . VAL A 1 92 ? -2.832 -0.970 4.774 1.00 94.31 92 VAL A CA 1
ATOM 712 C C . VAL A 1 92 ? -1.716 -1.072 3.746 1.00 94.31 92 VAL A C 1
ATOM 714 O O . VAL A 1 92 ? -0.564 -0.780 4.054 1.00 94.31 92 VAL A O 1
ATOM 717 N N . GLY A 1 93 ? -2.051 -1.491 2.529 1.00 90.25 93 GLY A N 1
ATOM 718 C CA . GLY A 1 93 ? -1.059 -1.688 1.477 1.00 90.25 93 GLY A CA 1
ATOM 719 C C . GLY A 1 93 ? -1.541 -2.632 0.387 1.00 90.25 93 GLY A C 1
ATOM 720 O O . GLY A 1 93 ? -2.744 -2.817 0.193 1.00 90.25 93 GLY A O 1
ATOM 721 N N . VAL A 1 94 ? -0.593 -3.227 -0.335 1.00 87.75 94 VAL A N 1
ATOM 722 C CA . VAL A 1 94 ? -0.866 -4.176 -1.421 1.00 87.75 94 VAL A CA 1
ATOM 723 C C . VAL A 1 94 ? -1.323 -5.514 -0.838 1.00 87.75 94 VAL A C 1
ATOM 725 O O . VAL A 1 94 ? -0.550 -6.230 -0.206 1.00 87.75 94 VAL A O 1
ATOM 728 N N . ASN A 1 95 ? -2.592 -5.862 -1.056 1.00 83.88 95 ASN A N 1
ATOM 729 C CA . ASN A 1 95 ? -3.190 -7.099 -0.542 1.00 83.88 95 ASN A CA 1
ATOM 730 C C . ASN A 1 95 ? -3.099 -8.276 -1.519 1.00 83.88 95 ASN A C 1
ATOM 732 O O . ASN A 1 95 ? -3.316 -9.422 -1.122 1.00 83.88 95 ASN A O 1
ATOM 736 N N . ARG A 1 96 ? -2.814 -8.011 -2.799 1.00 80.19 96 ARG A N 1
ATOM 737 C CA . ARG A 1 96 ? -2.793 -9.051 -3.829 1.00 80.19 96 ARG A CA 1
ATOM 738 C C . ARG A 1 96 ? -1.544 -9.915 -3.700 1.00 80.19 96 ARG A C 1
ATOM 740 O O . ARG A 1 96 ? -0.435 -9.416 -3.533 1.00 80.19 96 ARG A O 1
ATOM 747 N N . ARG A 1 97 ? -1.749 -11.222 -3.826 1.00 77.69 97 ARG A N 1
ATOM 748 C CA . ARG A 1 97 ? -0.702 -12.240 -3.906 1.00 77.69 97 ARG A CA 1
ATOM 749 C C . ARG A 1 97 ? -0.866 -13.013 -5.208 1.00 77.69 97 ARG A C 1
ATOM 751 O O . ARG A 1 97 ? -1.969 -13.063 -5.753 1.00 77.69 97 ARG A O 1
ATOM 758 N N . ALA A 1 98 ? 0.227 -13.574 -5.707 1.00 77.00 98 ALA A N 1
ATOM 759 C CA . ALA A 1 98 ? 0.177 -14.558 -6.780 1.00 77.00 98 ALA A CA 1
ATOM 760 C C . ALA A 1 98 ? -0.506 -15.852 -6.294 1.00 77.00 98 ALA A C 1
ATOM 762 O O . ALA A 1 98 ? -0.721 -16.032 -5.093 1.00 77.00 98 ALA A O 1
ATOM 763 N N . GLU A 1 99 ? -0.863 -16.742 -7.224 1.00 78.94 99 GLU A N 1
ATOM 764 C CA . GLU A 1 99 ? -1.546 -18.013 -6.916 1.00 78.94 99 GLU A CA 1
ATOM 765 C C . GLU A 1 99 ? -0.745 -18.895 -5.946 1.00 78.94 99 GLU A C 1
ATOM 767 O O . GLU A 1 99 ? -1.320 -19.594 -5.118 1.00 78.94 99 GLU A O 1
ATOM 772 N N . ASP A 1 100 ? 0.583 -18.798 -5.993 1.00 82.88 100 ASP A N 1
ATOM 773 C CA . ASP A 1 100 ? 1.511 -19.482 -5.090 1.00 82.88 100 ASP A CA 1
ATOM 774 C C . ASP A 1 100 ? 1.680 -18.785 -3.719 1.00 82.88 100 ASP A C 1
ATOM 776 O O . ASP A 1 100 ? 2.454 -19.234 -2.875 1.00 82.88 100 ASP A O 1
ATOM 780 N N . GLY A 1 101 ? 0.963 -17.681 -3.477 1.00 76.12 101 GLY A N 1
ATOM 781 C CA . GLY A 1 101 ? 1.028 -16.882 -2.252 1.00 76.12 101 GLY A CA 1
ATOM 782 C C . GLY A 1 101 ? 2.117 -15.802 -2.241 1.00 76.12 101 GLY A C 1
ATOM 783 O O . GLY A 1 101 ? 2.201 -15.037 -1.265 1.00 76.12 101 GLY A O 1
ATOM 784 N N . THR A 1 102 ? 2.918 -15.683 -3.306 1.00 75.00 102 THR A N 1
ATOM 785 C CA . THR A 1 102 ? 4.013 -14.709 -3.394 1.00 75.00 102 THR A CA 1
ATOM 786 C C . THR A 1 102 ? 3.472 -13.280 -3.386 1.00 75.00 102 THR A C 1
ATOM 788 O O . THR A 1 102 ? 2.605 -12.908 -4.180 1.00 75.00 102 THR A O 1
ATOM 791 N N . ASN A 1 103 ? 4.003 -12.448 -2.486 1.00 75.62 103 ASN A N 1
ATOM 792 C CA . ASN A 1 103 ? 3.744 -11.011 -2.473 1.00 75.62 103 ASN A CA 1
ATOM 793 C C . ASN A 1 103 ? 4.865 -10.295 -3.232 1.00 75.62 103 ASN A C 1
ATOM 795 O O . ASN A 1 103 ? 5.957 -10.101 -2.701 1.00 75.62 103 ASN A O 1
ATOM 799 N N . ILE A 1 104 ? 4.585 -9.889 -4.469 1.00 68.75 104 ILE A N 1
ATOM 800 C CA . ILE A 1 104 ? 5.559 -9.196 -5.320 1.00 68.75 104 ILE A CA 1
ATOM 801 C C . ILE A 1 104 ? 5.924 -7.822 -4.732 1.00 68.75 104 ILE A C 1
ATOM 803 O O . ILE A 1 104 ? 7.064 -7.391 -4.863 1.00 68.75 104 ILE A O 1
ATOM 807 N N . ALA A 1 105 ? 5.018 -7.154 -4.009 1.00 69.62 105 ALA A N 1
ATOM 808 C CA . ALA A 1 105 ? 5.344 -5.893 -3.338 1.00 69.62 105 ALA A CA 1
ATOM 809 C C . ALA A 1 105 ? 6.370 -6.094 -2.208 1.00 69.62 105 ALA A C 1
ATOM 811 O O . ALA A 1 105 ? 7.295 -5.297 -2.077 1.00 69.62 105 ALA A O 1
ATOM 812 N N . ALA A 1 106 ? 6.300 -7.217 -1.483 1.00 68.19 106 ALA A N 1
ATOM 813 C CA . ALA A 1 106 ? 7.260 -7.548 -0.424 1.00 68.19 106 ALA A CA 1
ATOM 814 C C . ALA A 1 106 ? 8.696 -7.756 -0.946 1.00 68.19 106 ALA A C 1
ATOM 816 O O . ALA A 1 106 ? 9.661 -7.643 -0.193 1.00 68.19 106 ALA A O 1
ATOM 817 N N . VAL A 1 107 ? 8.864 -8.033 -2.243 1.00 65.50 107 VAL A N 1
ATOM 818 C CA . VAL A 1 107 ? 10.179 -8.105 -2.901 1.00 65.50 107 VAL A CA 1
ATOM 819 C C . VAL A 1 107 ? 10.854 -6.724 -2.909 1.00 65.50 107 VAL A C 1
ATOM 821 O O . VAL A 1 107 ? 12.074 -6.629 -2.785 1.00 65.50 107 VAL A O 1
ATOM 824 N N . HIS A 1 108 ? 10.074 -5.646 -2.997 1.00 61.19 108 HIS A N 1
ATOM 825 C CA . HIS A 1 108 ? 10.571 -4.269 -2.961 1.00 61.19 108 HIS A CA 1
ATOM 826 C C . HIS A 1 108 ? 10.714 -3.695 -1.542 1.00 61.19 108 HIS A C 1
ATOM 828 O O . HIS A 1 108 ? 11.396 -2.690 -1.379 1.00 61.19 108 HIS A O 1
ATOM 834 N N . GLU A 1 109 ? 10.113 -4.330 -0.531 1.00 62.06 109 GLU A N 1
ATOM 835 C CA . GLU A 1 109 ? 10.156 -3.903 0.880 1.00 62.06 109 GLU A CA 1
ATOM 836 C C . GLU A 1 109 ? 11.374 -4.441 1.655 1.00 62.06 109 GLU A C 1
ATOM 838 O O . GLU A 1 109 ? 11.535 -4.141 2.837 1.00 62.06 109 GLU A O 1
ATOM 843 N N . ARG A 1 110 ? 12.244 -5.236 1.018 1.00 65.56 110 ARG A N 1
ATOM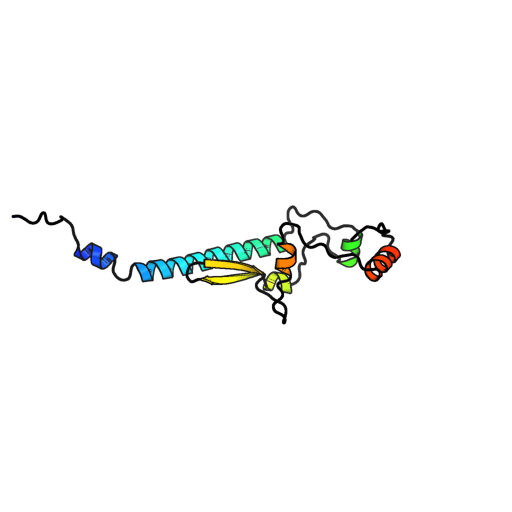 844 C CA . ARG A 1 110 ? 13.483 -5.720 1.648 1.00 65.56 110 ARG A CA 1
ATOM 845 C C . ARG A 1 110 ? 14.420 -4.551 1.958 1.00 65.56 110 ARG A C 1
ATOM 847 O O . ARG A 1 110 ? 14.586 -3.661 1.128 1.00 65.56 110 ARG A O 1
ATOM 854 N N . GLU A 1 111 ? 15.052 -4.581 3.129 1.00 52.31 111 GLU A N 1
ATOM 855 C CA . GLU A 1 111 ? 15.950 -3.525 3.628 1.00 52.31 111 GLU A CA 1
ATOM 856 C C . GLU A 1 111 ? 17.130 -3.247 2.675 1.00 52.31 111 GLU A C 1
ATOM 858 O O . GLU A 1 111 ? 17.548 -2.105 2.497 1.00 52.31 111 GLU A O 1
ATOM 863 N N . ASP A 1 112 ? 17.615 -4.283 1.993 1.00 63.53 112 ASP A N 1
ATOM 864 C CA . ASP A 1 112 ? 18.671 -4.249 0.980 1.00 63.53 112 ASP A CA 1
ATOM 865 C C . ASP A 1 112 ? 18.142 -4.171 -0.468 1.00 63.53 112 ASP A C 1
ATOM 867 O O . ASP A 1 112 ? 18.916 -4.140 -1.433 1.00 63.53 112 ASP A O 1
ATOM 871 N N . GLY A 1 113 ? 16.818 -4.106 -0.626 1.00 64.88 113 GLY A N 1
ATOM 872 C CA . GLY A 1 113 ? 16.119 -4.249 -1.895 1.00 64.88 113 GLY A CA 1
ATOM 873 C C . GLY A 1 113 ? 16.173 -5.678 -2.441 1.00 64.88 113 GLY A C 1
ATOM 874 O O . GLY A 1 113 ? 16.583 -6.628 -1.781 1.00 64.88 113 GLY A O 1
ATOM 875 N N . THR A 1 114 ? 15.751 -5.853 -3.691 1.00 71.06 114 THR A N 1
ATOM 876 C CA . THR A 1 114 ? 15.943 -7.120 -4.406 1.00 71.06 114 THR A CA 1
ATOM 877 C C . THR A 1 114 ? 16.949 -6.929 -5.523 1.00 71.06 114 THR A C 1
ATOM 879 O O . THR A 1 114 ? 16.744 -6.119 -6.427 1.00 71.06 114 THR A O 1
ATOM 882 N N . ARG A 1 115 ? 18.033 -7.707 -5.475 1.00 74.31 115 ARG A N 1
ATOM 883 C CA . ARG A 1 115 ? 18.984 -7.829 -6.580 1.00 74.31 115 ARG A CA 1
ATOM 884 C C . ARG A 1 115 ? 18.502 -8.918 -7.526 1.00 74.31 115 ARG A C 1
ATOM 886 O O . ARG A 1 115 ? 18.439 -10.085 -7.148 1.00 74.31 115 ARG A O 1
ATOM 893 N N . VAL A 1 116 ? 18.152 -8.525 -8.745 1.00 77.44 116 VAL A N 1
ATOM 894 C CA . VAL A 1 116 ? 17.781 -9.458 -9.811 1.00 77.44 116 VAL A CA 1
ATOM 895 C C . VAL A 1 116 ? 19.017 -9.689 -10.678 1.00 77.44 116 VAL A C 1
ATOM 897 O O . VAL A 1 116 ? 19.376 -8.766 -11.405 1.00 77.44 116 VAL A O 1
ATOM 900 N N . PRO A 1 117 ? 19.657 -10.876 -10.618 1.00 82.19 117 PRO A N 1
ATOM 901 C CA . PRO A 1 117 ? 20.864 -11.150 -11.383 1.00 82.19 117 PRO A CA 1
ATOM 902 C C . PRO A 1 117 ? 20.610 -11.004 -12.888 1.00 82.19 117 PRO A C 1
ATOM 904 O O . PRO A 1 117 ? 19.704 -11.639 -13.437 1.00 82.19 117 PRO A O 1
ATOM 907 N N . VAL A 1 118 ? 21.432 -10.210 -13.574 1.00 84.44 118 VAL A N 1
ATOM 908 C CA . VAL A 1 118 ? 21.346 -10.048 -15.031 1.00 84.44 118 VAL A CA 1
ATOM 909 C C . VAL A 1 118 ? 21.690 -11.364 -15.730 1.00 84.44 118 VAL A C 1
ATOM 911 O O . VAL A 1 118 ? 22.848 -11.783 -15.803 1.00 84.44 118 VAL A O 1
ATOM 914 N N . THR A 1 119 ? 20.676 -11.998 -16.315 1.00 89.81 119 THR A N 1
ATOM 915 C CA . THR A 1 119 ? 20.855 -13.223 -17.103 1.00 89.81 119 THR A CA 1
ATOM 916 C C . THR A 1 119 ? 21.569 -12.942 -18.436 1.00 89.81 119 THR A C 1
ATOM 918 O O . THR A 1 119 ? 21.517 -11.816 -18.948 1.00 89.81 119 THR A O 1
ATOM 921 N N . PRO A 1 120 ? 22.189 -13.955 -19.075 1.00 91.44 120 PRO A N 1
ATOM 922 C CA . PRO A 1 120 ? 22.776 -13.797 -20.408 1.00 91.44 120 PRO A CA 1
ATOM 923 C C . PRO A 1 120 ? 21.783 -13.268 -21.454 1.00 91.44 120 PRO A C 1
ATOM 925 O O . PRO A 1 120 ? 22.154 -12.455 -22.297 1.00 91.44 120 PRO A O 1
ATOM 928 N N . GLN A 1 121 ? 20.512 -13.671 -21.367 1.00 91.88 121 GLN A N 1
ATOM 929 C CA . GLN A 1 121 ? 19.457 -13.206 -22.272 1.00 91.88 121 GLN A CA 1
ATOM 930 C C . GLN A 1 121 ? 19.138 -11.721 -22.061 1.00 91.88 121 GLN A C 1
ATOM 932 O O . GLN A 1 121 ? 19.078 -10.966 -23.029 1.00 91.88 121 GLN A O 1
ATOM 937 N N . MET A 1 122 ? 19.008 -11.275 -20.806 1.00 90.38 122 MET A N 1
ATOM 938 C CA . MET A 1 122 ? 18.805 -9.855 -20.485 1.00 90.38 122 MET A CA 1
ATOM 939 C C . MET A 1 122 ? 19.993 -9.009 -20.948 1.00 90.38 122 MET A C 1
ATOM 941 O O . MET A 1 122 ? 19.808 -7.929 -21.505 1.00 90.38 122 MET A O 1
ATOM 945 N N . ARG A 1 123 ? 21.218 -9.521 -20.779 1.00 92.44 123 ARG A N 1
ATOM 946 C CA . ARG A 1 123 ? 22.439 -8.860 -21.252 1.00 92.44 123 ARG A CA 1
ATOM 947 C C . ARG A 1 123 ? 22.461 -8.725 -22.771 1.00 92.44 123 ARG A C 1
ATOM 949 O O . ARG A 1 123 ? 22.747 -7.641 -23.266 1.00 92.44 123 ARG A O 1
ATOM 956 N N . ALA A 1 124 ? 22.138 -9.791 -23.502 1.00 92.75 124 ALA A N 1
ATOM 957 C CA . ALA A 1 124 ? 22.058 -9.758 -24.961 1.00 92.75 124 ALA A CA 1
ATOM 958 C C . ALA A 1 124 ? 20.981 -8.774 -25.448 1.00 92.75 124 ALA A C 1
ATOM 960 O O . ALA A 1 124 ? 21.231 -7.987 -26.361 1.00 92.75 124 ALA A O 1
ATOM 961 N N . PHE A 1 125 ? 19.815 -8.760 -24.796 1.00 92.31 125 PHE A N 1
ATOM 962 C CA . PHE A 1 125 ? 18.749 -7.804 -25.086 1.00 92.31 125 PHE A CA 1
ATOM 963 C C . PHE A 1 125 ? 19.218 -6.357 -24.888 1.00 92.31 125 PHE A C 1
ATOM 965 O O . PHE A 1 125 ? 19.115 -5.544 -25.805 1.00 92.31 125 PHE A O 1
ATOM 972 N N . LEU A 1 126 ? 19.801 -6.039 -23.732 1.00 91.44 126 LEU A N 1
ATOM 973 C CA . LEU A 1 126 ? 20.319 -4.702 -23.437 1.00 91.44 126 LEU A CA 1
ATOM 974 C C . LEU A 1 126 ? 21.435 -4.290 -24.407 1.00 91.44 126 LEU A C 1
ATOM 976 O O . LEU A 1 126 ? 21.407 -3.171 -24.920 1.00 91.44 126 LEU A O 1
ATOM 980 N N . HIS A 1 127 ? 22.337 -5.212 -24.747 1.00 92.75 127 HIS A N 1
ATOM 981 C CA . HIS A 1 127 ? 23.391 -4.990 -25.736 1.00 92.75 127 HIS A CA 1
ATOM 982 C C . HIS A 1 127 ? 22.812 -4.634 -27.113 1.00 92.75 127 HIS A C 1
ATOM 984 O O . HIS A 1 127 ? 23.273 -3.691 -27.751 1.00 92.75 127 HIS A O 1
ATOM 990 N N . SER A 1 128 ? 21.753 -5.324 -27.557 1.00 93.31 128 SER A N 1
ATOM 991 C CA . SER A 1 128 ? 21.066 -5.014 -28.824 1.00 93.31 128 SER A CA 1
ATOM 992 C C . SER A 1 128 ? 20.436 -3.615 -28.853 1.00 93.31 128 SER A C 1
ATOM 994 O O . SER A 1 128 ? 20.253 -3.039 -29.921 1.00 93.31 128 SER A O 1
ATOM 996 N N . ARG A 1 129 ? 20.144 -3.043 -27.678 1.00 90.69 129 ARG A N 1
ATOM 997 C CA . ARG A 1 129 ? 19.612 -1.684 -27.499 1.00 90.69 129 ARG A CA 1
ATOM 998 C C . ARG A 1 129 ? 20.705 -0.648 -27.183 1.00 90.69 129 ARG A C 1
ATOM 1000 O O . ARG A 1 129 ? 20.380 0.485 -26.843 1.00 90.69 129 ARG A O 1
ATOM 1007 N N . GLY A 1 130 ? 21.985 -1.021 -27.289 1.00 91.56 130 GLY A N 1
ATOM 1008 C CA . GLY A 1 130 ? 23.137 -0.137 -27.069 1.00 91.56 130 GLY A CA 1
ATOM 1009 C C . GLY A 1 130 ? 23.620 -0.035 -25.616 1.00 91.56 130 GLY A C 1
ATOM 1010 O O . GLY A 1 130 ? 24.542 0.733 -25.334 1.00 91.56 130 GLY A O 1
ATOM 1011 N N . PHE A 1 131 ? 23.050 -0.810 -24.688 1.00 90.62 131 PHE A N 1
ATOM 1012 C CA . PHE A 1 131 ? 23.469 -0.845 -23.285 1.00 90.62 131 PHE A CA 1
ATOM 1013 C C . PHE A 1 131 ? 24.495 -1.952 -23.042 1.00 90.62 131 PHE A C 1
ATOM 1015 O O . PHE A 1 131 ? 24.175 -3.141 -23.028 1.00 90.62 131 PHE A O 1
ATOM 1022 N N . HIS A 1 132 ? 25.740 -1.550 -22.797 1.00 91.25 132 HIS A N 1
ATOM 1023 C CA . HIS A 1 132 ? 26.861 -2.460 -22.585 1.00 91.25 132 HIS A CA 1
ATOM 1024 C C . HIS A 1 132 ? 27.145 -2.592 -21.087 1.00 91.25 132 HIS A C 1
ATOM 1026 O O . HIS A 1 132 ? 27.774 -1.731 -20.474 1.00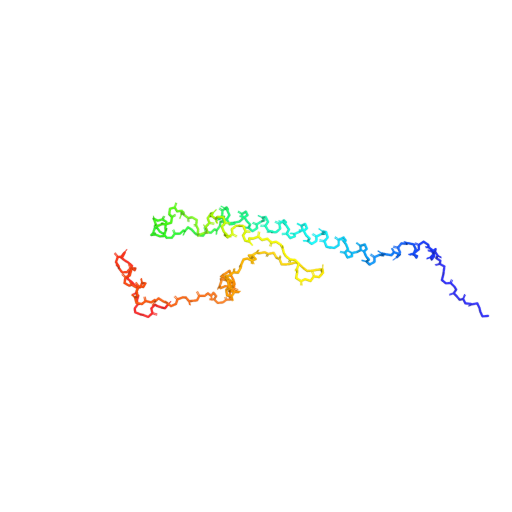 91.25 132 HIS A O 1
ATOM 1032 N N . LEU A 1 133 ? 26.640 -3.668 -20.487 1.00 88.44 133 LEU A N 1
ATOM 1033 C CA . LEU A 1 133 ? 26.868 -3.979 -19.077 1.00 88.44 133 LEU A CA 1
ATOM 1034 C C . LEU A 1 133 ? 28.219 -4.667 -18.880 1.00 88.44 133 LEU A C 1
ATOM 1036 O O . LEU A 1 133 ? 28.589 -5.544 -19.666 1.00 88.44 133 LEU A O 1
ATOM 1040 N N . LYS A 1 134 ? 28.913 -4.342 -17.785 1.00 87.38 134 LYS A N 1
ATOM 1041 C CA . LYS A 1 134 ? 30.162 -5.020 -17.427 1.00 87.38 134 LYS A CA 1
ATOM 1042 C C . LYS A 1 134 ? 29.909 -6.499 -17.110 1.00 87.38 134 LYS A C 1
ATOM 1044 O O . LYS A 1 134 ? 28.820 -6.818 -16.616 1.00 87.38 134 LYS A O 1
ATOM 1049 N N . PRO A 1 135 ? 30.870 -7.403 -17.357 1.00 81.69 135 PRO A N 1
ATOM 1050 C CA . PRO A 1 135 ? 30.710 -8.829 -17.068 1.00 81.69 135 PRO A CA 1
ATOM 1051 C C . PRO A 1 135 ? 30.278 -9.114 -15.623 1.00 81.69 135 PRO A C 1
ATOM 1053 O O . PRO A 1 135 ? 29.447 -9.987 -15.396 1.00 81.69 135 PRO A O 1
ATOM 1056 N N . GLU A 1 136 ? 30.778 -8.329 -14.668 1.00 82.38 136 GLU A N 1
ATOM 1057 C CA . GLU A 1 136 ? 30.504 -8.453 -13.235 1.00 82.38 136 GLU A CA 1
ATOM 1058 C C . GLU A 1 136 ? 29.189 -7.804 -12.767 1.00 82.38 136 GLU A C 1
ATOM 1060 O O . GLU A 1 136 ? 28.840 -7.911 -11.592 1.00 82.38 136 GLU A O 1
ATOM 1065 N N . THR A 1 137 ? 28.447 -7.116 -13.646 1.00 76.56 137 THR A N 1
ATOM 1066 C CA . THR A 1 137 ? 27.126 -6.572 -13.292 1.00 76.56 137 THR A CA 1
ATOM 1067 C C . THR A 1 137 ? 26.157 -7.732 -13.059 1.00 76.56 137 THR A C 1
ATOM 1069 O O . THR A 1 137 ? 25.808 -8.435 -14.014 1.00 76.56 137 THR A O 1
ATOM 1072 N N . THR A 1 138 ? 25.760 -7.897 -11.793 1.00 65.56 138 THR A N 1
ATOM 1073 C CA . THR A 1 138 ? 24.684 -8.779 -11.326 1.00 65.56 138 THR A CA 1
ATOM 1074 C C . THR A 1 138 ? 23.431 -7.965 -11.096 1.00 65.56 138 THR A C 1
ATOM 1076 O O . THR A 1 138 ? 23.529 -6.844 -10.549 1.00 65.56 138 THR A O 1
#